Protein AF-K1UJ58-F1 (afdb_monomer)

Nearest PDB structures (foldseek):
  2o59-assembly2_B  TM=7.703E-01  e=2.128E-05  Escherichia coli
  2o19-assembly2_B  TM=7.680E-01  e=2.943E-05  Escherichia coli
  6cqi-assembly1_A  TM=6.340E-01  e=6.012E-03  Mycobacterium tuberculosis H37Rv
  1cyy-assembly1_A  TM=5.102E-01  e=1.227E-02  Escherichia coli K-12
  1cy9-assembly1_A  TM=5.592E-01  e=3.945E-02  Escherichia coli K-12

InterPro domains:
  IPR000380 DNA topoisomerase, type IA [PTHR11390] (34-148)
  IPR013497 DNA topoisomerase, type IA, central [PF01131] (29-147)
  IPR013497 DNA topoisomerase, type IA, central [PS52039] (1-170)
  IPR013825 DNA topoisomerase, type IA, central region, subdomain 2 [G3DSA:2.70.20.10] (3-74)
  IPR013826 DNA topoisomerase, type IA, central region, subdomain 3 [G3DSA:1.10.290.10] (75-170)
  IPR023405 DNA topoisomerase, type IA, core domain [SSF56712] (3-142)
  IPR023406 DNA topoisomerase, type IA, active site [PS00396] (102-116)

Sequence (170 aa):
METPFYRVVGSFTDANIEAEWKAVEGSKYFESPLLYKENGFKKQESAESLITELSGKTAVVSSIERGTSRKKAPLLFNLAELQAECSKRFKISPDETLQVAQDLYEKKLTTYPRTDARVLSTAVAKEIGKNISRLKGYEPVQGFVERIMKEGLHYNIAKTQYTDDSKITD

Secondary structure (DSSP, 8-state):
-PPP-B--EEEETTTTEEEE----TTSTTTT-TTEEETTEESSHHHHHHHHHHHTTPPP------------PPPPPP-HHHHHHHHHHHH---HHHHHHHHHHHHHTTSSS-TT----SB-HHHHHHHHHHHHGGGG-GGGHHHHHHHHHTTTTTTGGGSTTB-GGG---

pLDDT: mean 93.78, std 5.48, range [54.22, 98.44]

Radius of gyration: 26.45 Å; Cα contacts (8 Å, |Δi|>4): 177; chains: 1; bounding box: 58×35×60 Å

Foldseek 3Di:
DDQDWAWAWDQDVVVRDIDTDFADPPDPCVVNPQAPHRGTGSDPVVNVVVCVVCPPDDDDDPDDDDDDDDDDDDFADALVNQQVVCCVPVVDHSVVSQVVVVVCVVVVNDPDRNAPDRAAELVCLQCVLVVLCVCCPVVVCNVVSVCCNVVVVSHCRSVDPRYDNVRTDD

Mean predicted aligned error: 7.93 Å

Solvent-accessible surface area (backbone atoms only — not comparable to full-atom values): 10347 Å² total; per-residue (Å²): 131,86,81,75,67,32,65,47,74,49,76,42,76,97,75,74,43,77,46,74,50,60,46,44,91,92,42,96,55,41,93,35,89,60,42,69,48,60,51,25,16,56,42,62,69,62,36,52,52,50,48,64,74,49,62,93,60,87,85,76,89,88,78,84,89,86,80,90,83,83,85,73,81,78,68,54,68,21,38,68,58,44,25,53,50,39,34,70,74,70,69,44,52,56,68,56,45,50,51,55,40,47,57,37,28,77,70,68,76,48,66,80,54,88,37,83,35,39,50,33,40,54,71,56,29,72,47,41,51,64,61,47,59,70,41,54,82,41,73,97,46,20,72,58,36,53,49,38,62,73,72,49,67,47,76,57,40,50,80,36,93,51,27,45,59,90,58,59,79,132

Structure (mmCIF, N/CA/C/O backbone):
data_AF-K1UJ58-F1
#
_entry.id   AF-K1UJ58-F1
#
loop_
_atom_site.group_PDB
_atom_site.id
_atom_site.type_symbol
_atom_site.label_atom_id
_atom_site.label_alt_id
_atom_site.label_comp_id
_atom_site.label_asym_id
_atom_site.label_entity_id
_atom_site.label_seq_id
_atom_site.pdbx_PDB_ins_code
_atom_site.Cartn_x
_atom_site.Cartn_y
_atom_site.Cartn_z
_atom_site.occupancy
_atom_site.B_iso_or_equiv
_atom_site.auth_seq_id
_atom_site.auth_comp_id
_atom_site.auth_asym_id
_atom_site.auth_atom_id
_atom_site.pdbx_PDB_model_num
ATOM 1 N N . MET A 1 1 ? 2.798 6.196 28.840 1.00 64.44 1 MET A N 1
ATOM 2 C CA . MET A 1 1 ? 1.834 5.188 29.326 1.00 64.44 1 MET A CA 1
ATOM 3 C C . MET A 1 1 ? 0.595 5.310 28.470 1.00 64.44 1 MET A C 1
ATOM 5 O O . MET 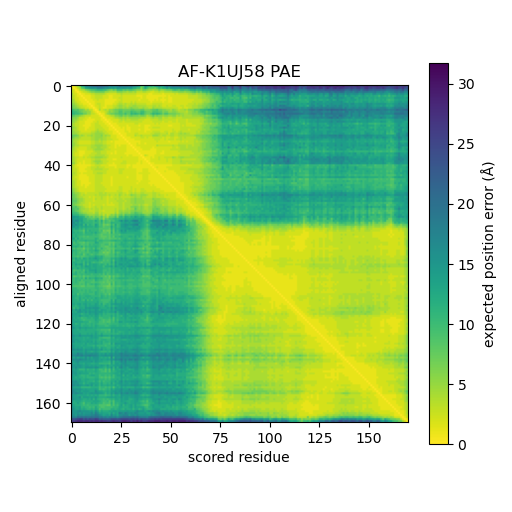A 1 1 ? 0.055 6.406 28.398 1.00 64.44 1 MET A O 1
ATOM 9 N N . GLU A 1 2 ? 0.187 4.245 27.790 1.00 79.31 2 GLU A N 1
ATOM 10 C CA . GLU A 1 2 ? -1.136 4.211 27.163 1.00 79.31 2 GLU A CA 1
ATOM 11 C C . GLU A 1 2 ? -2.190 4.130 28.271 1.00 79.31 2 GLU A C 1
ATOM 13 O O . GLU A 1 2 ? -2.056 3.331 29.198 1.00 79.31 2 GLU A O 1
ATOM 18 N N . THR A 1 3 ? -3.200 4.999 28.228 1.00 83.81 3 THR A N 1
ATOM 19 C CA . THR A 1 3 ? -4.309 4.948 29.185 1.00 83.81 3 THR A CA 1
ATOM 20 C C . THR A 1 3 ? -5.255 3.824 28.761 1.00 83.81 3 THR A C 1
ATOM 22 O O . THR A 1 3 ? -5.823 3.914 27.670 1.00 83.81 3 THR A O 1
ATOM 25 N N . PRO A 1 4 ? -5.441 2.770 29.575 1.00 91.31 4 PRO A N 1
ATOM 26 C CA . PRO A 1 4 ? -6.378 1.709 29.235 1.00 91.31 4 PRO A CA 1
ATOM 27 C C . PRO A 1 4 ? -7.816 2.244 29.227 1.00 91.31 4 PRO A C 1
ATOM 29 O O . PRO A 1 4 ? -8.166 3.145 29.991 1.00 91.31 4 PRO A O 1
ATOM 32 N N . PHE A 1 5 ? -8.655 1.665 28.372 1.00 95.31 5 PHE A N 1
ATOM 33 C CA . PHE A 1 5 ? -10.088 1.940 28.303 1.00 95.31 5 PHE A CA 1
ATOM 34 C C . PHE A 1 5 ? -10.856 0.650 27.996 1.00 95.31 5 PHE A C 1
ATOM 36 O O . PHE A 1 5 ? -10.294 -0.317 27.480 1.00 95.31 5 PHE A O 1
ATOM 43 N N . TYR A 1 6 ? -12.148 0.642 28.311 1.00 97.19 6 TYR A N 1
ATOM 44 C CA . TYR A 1 6 ? -12.987 -0.553 28.304 1.00 97.19 6 TYR A CA 1
ATOM 45 C C . TYR A 1 6 ? -14.033 -0.464 27.198 1.00 97.19 6 TYR A C 1
ATOM 47 O O . TYR A 1 6 ? -14.835 0.470 27.160 1.00 97.19 6 TYR A O 1
ATOM 55 N N . ARG A 1 7 ? -14.021 -1.441 26.292 1.00 96.94 7 ARG A N 1
ATOM 56 C CA . ARG A 1 7 ? -14.993 -1.567 25.199 1.00 96.94 7 ARG A CA 1
ATOM 57 C C . ARG A 1 7 ? -16.072 -2.570 25.576 1.00 96.94 7 ARG A C 1
ATOM 59 O O . ARG A 1 7 ? -15.786 -3.550 26.257 1.00 96.94 7 ARG A O 1
ATOM 66 N N . VAL A 1 8 ? -17.289 -2.339 25.095 1.00 96.44 8 VAL A N 1
ATOM 67 C CA . VAL A 1 8 ? -18.399 -3.288 25.227 1.00 96.44 8 VAL A CA 1
ATOM 68 C C . VAL A 1 8 ? -18.606 -3.967 23.880 1.00 96.44 8 VAL A C 1
ATOM 70 O O . VAL A 1 8 ? -18.848 -3.294 22.879 1.00 96.44 8 VAL A O 1
ATOM 73 N N . VAL A 1 9 ? -18.489 -5.293 23.863 1.00 95.50 9 VAL A N 1
ATOM 74 C CA . VAL A 1 9 ? -18.692 -6.130 22.675 1.00 95.50 9 VAL A CA 1
ATOM 75 C C . VAL A 1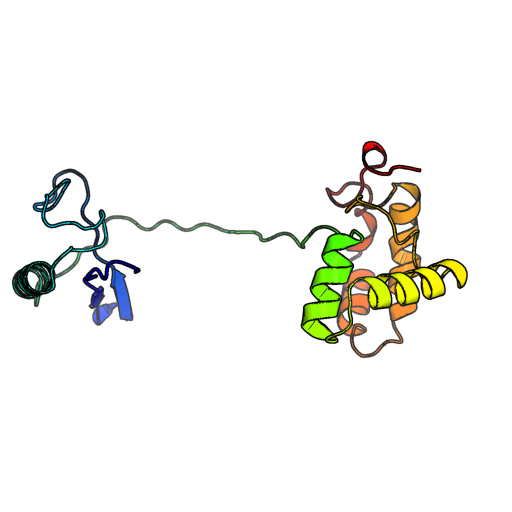 9 ? -19.898 -7.025 22.927 1.00 95.50 9 VAL A C 1
ATOM 77 O O . VAL A 1 9 ? -19.949 -7.730 23.933 1.00 95.50 9 VAL A O 1
ATOM 80 N N . GLY A 1 10 ? -20.884 -6.958 22.038 1.00 93.25 10 GLY A N 1
ATOM 81 C CA . GLY A 1 10 ? -22.060 -7.822 22.050 1.00 93.25 10 GLY A CA 1
ATOM 82 C C . GLY A 1 10 ? -21.905 -8.965 21.054 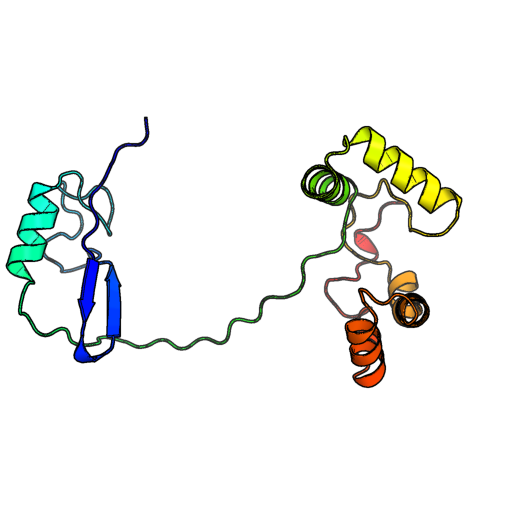1.00 93.25 10 GLY A C 1
ATOM 83 O O . GLY A 1 10 ? -21.426 -8.749 19.941 1.00 93.25 10 GLY A O 1
ATOM 84 N N . SER A 1 11 ? -22.340 -10.163 21.445 1.00 92.75 11 SER A N 1
ATOM 85 C CA . SER A 1 11 ? -22.446 -11.327 20.564 1.00 92.75 11 SER A CA 1
ATOM 86 C C . SER A 1 11 ? -23.919 -11.593 20.250 1.00 92.75 11 SER A C 1
ATOM 88 O O . SER A 1 11 ? -24.738 -11.720 21.160 1.00 92.75 11 SER A O 1
ATOM 90 N N . PHE A 1 12 ? -24.260 -11.644 18.964 1.00 90.50 12 PHE A N 1
ATOM 91 C CA . PHE A 1 12 ? -25.623 -11.800 18.461 1.00 90.50 12 PHE A CA 1
ATOM 92 C C . PHE A 1 12 ? -25.746 -13.157 17.767 1.00 90.50 12 PHE A C 1
ATOM 94 O O . PHE A 1 12 ? -25.424 -13.302 16.585 1.00 90.50 12 PHE A O 1
ATOM 101 N N . THR A 1 13 ? -26.187 -14.161 18.526 1.00 83.06 13 THR A N 1
ATOM 102 C CA . THR A 1 13 ? -26.159 -15.583 18.141 1.00 83.06 13 THR A CA 1
ATOM 103 C C . THR A 1 13 ? -26.997 -15.899 16.910 1.00 83.06 13 THR A C 1
ATOM 105 O O . THR A 1 13 ? -26.551 -16.671 16.067 1.00 83.06 13 THR A O 1
ATOM 108 N N . ASP A 1 14 ? -28.159 -15.261 16.757 1.00 84.75 14 ASP A N 1
ATOM 109 C CA . ASP A 1 14 ? -29.078 -15.522 15.638 1.00 84.75 14 ASP A CA 1
ATOM 110 C C . ASP A 1 14 ? -28.463 -15.168 14.275 1.00 84.75 14 ASP A C 1
ATOM 112 O O . ASP A 1 14 ? -28.815 -15.754 13.254 1.00 84.75 14 ASP A O 1
ATOM 116 N N . ALA A 1 15 ? -27.524 -14.217 14.261 1.00 83.19 15 ALA A N 1
ATOM 117 C CA . ALA A 1 15 ? -26.829 -13.767 13.060 1.00 83.19 15 ALA A CA 1
ATOM 118 C C . ALA A 1 15 ? -25.347 -14.179 13.020 1.00 83.19 15 ALA A C 1
ATOM 120 O O . ALA A 1 15 ? -24.685 -13.939 12.012 1.00 83.19 15 ALA A O 1
ATOM 121 N N . ASN A 1 16 ? -24.824 -14.785 14.094 1.00 90.00 16 ASN A N 1
ATOM 122 C CA . ASN A 1 16 ? -23.398 -15.058 14.300 1.00 90.00 16 ASN A CA 1
ATOM 123 C C . ASN A 1 16 ? -22.514 -13.812 14.068 1.00 90.00 16 ASN A C 1
ATOM 125 O O . ASN A 1 16 ? -21.525 -13.853 13.334 1.00 90.00 16 ASN A O 1
ATOM 129 N N . ILE A 1 17 ? -22.917 -12.682 14.660 1.00 91.06 17 ILE A N 1
ATOM 130 C CA . ILE A 1 17 ? -22.233 -11.386 14.540 1.00 91.06 17 ILE A CA 1
ATOM 131 C C . ILE A 1 17 ? -21.693 -10.964 15.905 1.00 91.06 17 ILE A C 1
ATOM 133 O O . ILE A 1 17 ? -22.403 -11.031 16.907 1.00 91.06 17 ILE A O 1
ATOM 137 N N . GLU A 1 18 ? -20.468 -10.447 15.927 1.00 93.31 18 GLU A N 1
ATOM 138 C CA . GLU A 1 18 ? -19.960 -9.633 17.031 1.00 93.31 18 GLU A CA 1
ATOM 139 C C . GLU A 1 18 ? -20.040 -8.154 16.650 1.00 93.31 18 GLU A C 1
ATOM 141 O O . GLU A 1 18 ? -19.697 -7.777 15.526 1.00 93.31 18 GLU A O 1
ATOM 146 N N . ALA A 1 19 ? -20.485 -7.305 17.576 1.00 92.62 19 ALA A N 1
ATOM 147 C CA . ALA A 1 19 ? -20.494 -5.861 17.366 1.00 92.62 19 ALA A CA 1
ATOM 148 C C . ALA A 1 19 ? -19.923 -5.111 18.570 1.00 92.62 19 ALA A C 1
ATOM 150 O O . ALA A 1 19 ? -20.194 -5.445 19.723 1.00 92.62 19 ALA A O 1
ATOM 151 N N . GLU A 1 20 ? -19.159 -4.059 18.288 1.00 95.19 20 GLU A N 1
ATOM 152 C CA . GLU A 1 20 ? -18.667 -3.119 19.292 1.00 95.19 20 GLU A CA 1
ATOM 153 C C . GLU A 1 20 ? -19.704 -2.010 19.509 1.00 95.19 20 GLU A C 1
ATOM 155 O O . GLU A 1 20 ? -20.199 -1.404 18.554 1.00 95.19 20 GLU A O 1
ATOM 160 N N . TRP A 1 21 ? -20.041 -1.739 20.768 1.00 95.81 21 TRP A N 1
ATOM 161 C CA . TRP A 1 21 ? -20.919 -0.631 21.122 1.00 95.81 21 TRP A CA 1
ATOM 162 C C . TRP A 1 21 ? -20.196 0.711 20.970 1.00 95.81 21 TRP A C 1
ATOM 164 O O . TRP A 1 21 ? -19.026 0.856 21.331 1.00 95.81 21 TRP A O 1
ATOM 174 N N . LYS A 1 22 ? -20.935 1.724 20.514 1.00 96.12 22 LYS A N 1
ATOM 175 C CA . LYS A 1 22 ? -20.525 3.125 20.596 1.00 96.12 22 LYS A CA 1
ATOM 176 C C . LYS A 1 22 ? -21.681 4.013 21.038 1.00 96.12 22 LYS A C 1
ATOM 178 O O . LYS A 1 22 ? -22.838 3.764 20.696 1.00 96.12 22 LYS A O 1
ATOM 183 N N . ALA A 1 23 ? -21.359 5.072 21.764 1.00 96.25 23 ALA A N 1
ATOM 184 C CA . ALA A 1 23 ? -22.255 6.184 21.991 1.00 96.25 23 ALA A CA 1
ATOM 185 C C . ALA A 1 23 ? -22.508 6.919 20.669 1.00 96.25 23 ALA A C 1
ATOM 187 O O . ALA A 1 23 ? -21.604 7.121 19.863 1.00 96.25 23 ALA A O 1
ATOM 188 N N . VAL A 1 24 ? -23.758 7.306 20.457 1.00 94.88 24 VAL A N 1
ATOM 189 C CA . VAL A 1 24 ? -24.225 8.076 19.304 1.00 94.88 24 VAL A CA 1
ATOM 190 C C . VAL A 1 24 ? -25.153 9.157 19.829 1.00 94.88 24 VAL A C 1
ATOM 192 O O . VAL A 1 24 ? -25.665 9.027 20.943 1.00 94.88 24 VAL A O 1
ATOM 195 N N . GLU A 1 25 ? -25.364 10.207 19.045 1.00 95.81 25 GLU A N 1
ATOM 196 C CA . GLU A 1 25 ? -26.259 11.302 19.414 1.00 95.81 25 GLU A CA 1
ATOM 197 C C . GLU A 1 25 ? -27.631 10.772 19.866 1.00 95.81 25 GLU A C 1
ATOM 199 O O . GLU A 1 25 ? -28.203 9.866 19.256 1.00 95.81 25 GLU A O 1
ATOM 204 N N . GLY A 1 26 ? -28.123 11.286 20.996 1.00 92.81 26 GLY A N 1
ATOM 205 C CA . GLY A 1 26 ? -29.379 10.849 21.615 1.00 92.81 26 GLY A CA 1
ATOM 206 C C . GLY A 1 26 ? -29.292 9.590 22.491 1.00 92.81 26 GLY A C 1
ATOM 207 O O . GLY A 1 26 ? -30.283 9.235 23.129 1.00 92.81 26 GLY A O 1
ATOM 208 N N . SER A 1 27 ? -28.140 8.915 22.581 1.00 92.94 27 SER A N 1
ATOM 209 C CA . SER A 1 27 ? -27.959 7.789 23.508 1.00 92.94 27 SER A CA 1
ATOM 210 C C . SER A 1 27 ? -27.593 8.253 24.926 1.00 92.94 27 SER A C 1
ATOM 212 O O . SER A 1 27 ? -27.019 9.321 25.124 1.00 92.94 27 SER A O 1
ATOM 214 N N . LYS A 1 28 ? -27.869 7.411 25.935 1.00 93.25 28 LYS A N 1
ATOM 215 C CA . LYS A 1 28 ? -27.608 7.677 27.368 1.00 93.25 28 LYS A CA 1
ATOM 216 C C . LYS A 1 28 ? -26.186 8.163 27.673 1.00 93.25 28 LYS A C 1
ATOM 218 O O . LYS A 1 28 ? -25.988 8.930 28.610 1.00 93.25 28 LYS A O 1
ATOM 223 N N . TYR A 1 29 ? -25.199 7.666 26.929 1.00 95.88 29 TYR A N 1
ATOM 224 C CA . TYR A 1 29 ? -23.785 7.942 27.177 1.00 95.88 29 TYR A CA 1
ATOM 225 C C . TYR A 1 29 ? -23.175 8.927 26.173 1.00 95.88 29 TYR A C 1
ATOM 227 O O . TYR A 1 29 ? -21.967 9.141 26.221 1.00 95.88 29 TYR A O 1
ATOM 235 N N . PHE A 1 30 ? -23.968 9.532 25.284 1.00 96.44 30 PHE A N 1
ATOM 236 C CA . PHE A 1 30 ? -23.473 10.546 24.354 1.00 96.44 30 PHE A CA 1
ATOM 237 C C . PHE A 1 30 ? -22.797 11.700 25.110 1.00 96.44 30 PHE A C 1
ATOM 239 O O . PHE A 1 30 ? -23.356 12.214 26.075 1.00 96.44 30 PHE A O 1
ATOM 246 N N . GLU A 1 31 ? -21.556 12.026 24.726 1.00 93.94 31 GLU A N 1
ATOM 247 C CA . GLU A 1 31 ? -20.699 13.038 25.378 1.00 93.94 31 GLU A CA 1
ATOM 248 C C . GLU A 1 31 ? -20.501 12.857 26.899 1.00 93.94 31 GLU A C 1
ATOM 250 O O . GLU A 1 31 ? -20.082 13.769 27.613 1.00 93.94 31 GLU A O 1
ATOM 255 N N . SER A 1 32 ? -20.760 11.656 27.423 1.00 96.44 32 SER A N 1
ATOM 256 C CA . SER A 1 32 ? -20.653 11.395 28.855 1.00 96.44 32 SER A CA 1
ATOM 257 C C . SER A 1 32 ? -19.202 11.513 29.343 1.00 96.44 32 SER A C 1
ATOM 259 O O . SER A 1 32 ? -18.296 10.939 28.728 1.00 96.44 32 SER A O 1
ATOM 261 N N . PRO A 1 33 ? -18.947 12.128 30.517 1.00 96.31 33 PRO A N 1
ATOM 262 C CA . PRO A 1 33 ? -17.605 12.198 31.098 1.00 96.31 33 PRO A CA 1
ATOM 263 C C . PRO A 1 33 ? -17.033 10.820 31.471 1.00 96.31 33 PRO A C 1
ATOM 265 O O . PRO A 1 33 ? -15.829 10.706 31.715 1.00 96.31 33 PRO A O 1
ATOM 268 N N . LEU A 1 34 ? -17.868 9.775 31.505 1.00 96.38 34 LEU A N 1
ATOM 269 C CA . LEU A 1 34 ? -17.465 8.387 31.744 1.00 96.38 34 LEU A CA 1
ATOM 270 C C . LEU A 1 34 ? -16.751 7.759 30.538 1.00 96.38 34 LEU A C 1
ATOM 272 O O . LEU A 1 34 ? -16.024 6.774 30.699 1.00 96.38 34 LEU A O 1
ATOM 276 N N . LEU A 1 35 ? -16.938 8.320 29.342 1.00 96.38 35 LEU A N 1
ATOM 277 C CA . LEU A 1 35 ? -16.309 7.837 28.123 1.00 96.38 35 LEU A CA 1
ATOM 278 C C . LEU A 1 35 ? -14.849 8.272 28.039 1.00 96.38 35 LEU A C 1
ATOM 280 O O . LEU A 1 35 ? -14.492 9.404 28.366 1.00 96.38 35 LEU A O 1
ATOM 284 N N . TYR A 1 36 ? -14.005 7.352 27.581 1.00 95.25 36 TYR A N 1
ATOM 285 C CA . TYR A 1 36 ? -12.664 7.661 27.091 1.00 95.25 36 TYR A CA 1
ATOM 286 C C . TYR A 1 36 ? -12.757 8.219 25.665 1.00 95.25 36 TYR A C 1
ATOM 288 O O . TYR A 1 36 ? -12.098 9.199 25.334 1.00 95.25 36 TYR A O 1
ATOM 296 N N . LYS A 1 37 ? -13.639 7.618 24.859 1.00 93.56 37 LYS A N 1
ATOM 297 C CA . LYS A 1 37 ? -14.082 8.053 23.528 1.00 93.56 37 LYS A CA 1
ATOM 298 C C . LYS A 1 37 ? -15.445 7.423 23.229 1.00 93.56 37 LYS A C 1
ATOM 300 O O . LYS A 1 37 ? -15.919 6.596 24.004 1.00 93.56 37 LYS A O 1
ATOM 305 N N . GLU A 1 38 ? -16.058 7.765 22.101 1.00 95.00 38 GLU A N 1
ATOM 306 C CA . GLU A 1 38 ? -17.398 7.282 21.729 1.00 95.00 38 GLU A CA 1
ATOM 307 C C . GLU A 1 38 ? -17.582 5.757 21.834 1.00 95.00 38 GLU A C 1
ATOM 309 O O . GLU A 1 38 ? -18.657 5.305 22.199 1.00 95.00 38 GLU A O 1
ATOM 314 N N . ASN A 1 39 ? -16.547 4.951 21.591 1.00 94.44 39 ASN A N 1
ATOM 315 C CA . ASN A 1 39 ? -16.620 3.487 21.620 1.00 94.44 39 ASN A CA 1
ATOM 316 C C . ASN A 1 39 ? -16.006 2.845 22.880 1.00 94.44 39 ASN A C 1
ATOM 318 O O . ASN A 1 39 ? -15.670 1.661 22.866 1.00 94.44 39 ASN A O 1
ATOM 322 N N . GLY A 1 40 ? -15.813 3.591 23.974 1.00 96.00 40 GLY A N 1
ATOM 323 C CA . GLY A 1 40 ? -15.282 2.979 25.190 1.00 96.00 40 GLY A CA 1
ATOM 324 C C . GLY A 1 40 ? -15.244 3.852 26.439 1.00 96.00 40 GLY A C 1
ATOM 325 O O . GLY A 1 40 ? -15.126 5.075 26.387 1.00 96.00 40 GLY A O 1
ATOM 326 N N . PHE A 1 41 ? -15.301 3.190 27.590 1.00 97.81 41 PHE A N 1
ATOM 327 C CA . PHE A 1 41 ? -15.349 3.785 28.920 1.00 97.81 41 PHE A CA 1
ATOM 328 C C . PHE A 1 41 ? -13.961 3.946 29.537 1.00 97.81 41 PHE A C 1
ATOM 330 O O . PHE A 1 41 ? -13.072 3.123 29.333 1.00 97.81 41 PHE A O 1
ATOM 337 N N . LYS A 1 42 ? -13.792 4.974 30.372 1.00 97.00 42 LYS A N 1
ATOM 338 C CA . LYS A 1 42 ? -12.579 5.167 31.188 1.00 97.00 42 LYS A CA 1
ATOM 339 C C . LYS A 1 42 ? -12.420 4.099 32.272 1.00 97.00 42 LYS A C 1
ATOM 341 O O . LYS A 1 42 ? -11.311 3.849 32.729 1.00 97.00 42 LYS A O 1
ATOM 346 N N . LYS A 1 43 ? -13.535 3.520 32.719 1.00 96.88 43 LYS A N 1
ATOM 347 C CA . LYS A 1 43 ? -13.626 2.631 33.879 1.00 96.88 43 LYS A CA 1
ATOM 348 C C . LYS A 1 43 ? -14.398 1.359 33.543 1.00 96.88 43 LYS A C 1
ATOM 350 O O . LYS A 1 43 ? -15.394 1.428 32.818 1.00 96.88 43 LYS A O 1
ATOM 355 N N . GLN A 1 44 ? -13.956 0.232 34.093 1.00 96.94 44 GLN A N 1
ATOM 356 C CA . GLN A 1 44 ? -14.548 -1.084 33.850 1.00 96.94 44 GLN A CA 1
ATOM 357 C C . GLN A 1 44 ? -15.998 -1.141 34.331 1.00 96.94 44 GLN A C 1
ATOM 359 O O . GLN A 1 44 ? -16.873 -1.618 33.616 1.00 96.94 44 GLN A O 1
ATOM 364 N N . GLU A 1 45 ? -16.275 -0.546 35.487 1.00 97.38 45 GLU A N 1
ATOM 365 C CA . GLU A 1 45 ? -17.579 -0.581 36.147 1.00 97.38 45 GLU A CA 1
ATOM 366 C C . GLU A 1 45 ? -18.670 0.080 35.288 1.00 97.38 45 GLU A C 1
ATOM 368 O O . GLU A 1 45 ? -19.827 -0.340 35.281 1.00 97.38 45 GLU A O 1
ATOM 373 N N . SER A 1 46 ? -18.305 1.112 34.516 1.00 97.06 46 SER A N 1
ATOM 374 C CA . SER A 1 46 ? -19.231 1.762 33.579 1.00 97.06 46 SER A CA 1
ATOM 375 C C . SER A 1 46 ? -19.566 0.861 32.387 1.00 97.06 46 SER A C 1
ATOM 377 O O . SER A 1 46 ? -20.718 0.831 31.954 1.00 97.06 46 SER A O 1
ATOM 379 N N . ALA A 1 47 ? -18.588 0.096 31.893 1.00 96.94 47 ALA A N 1
ATOM 380 C CA . ALA A 1 47 ? -18.798 -0.881 30.829 1.00 96.94 47 ALA A CA 1
ATOM 381 C C . ALA A 1 47 ? -19.656 -2.064 31.315 1.00 96.94 47 ALA A C 1
ATOM 383 O O . ALA A 1 47 ? -20.613 -2.442 30.643 1.00 96.94 47 ALA A O 1
ATOM 384 N N . GLU A 1 48 ? -19.381 -2.594 32.508 1.00 97.69 48 GLU A N 1
ATOM 385 C CA . GLU A 1 48 ? -20.155 -3.681 33.132 1.00 97.69 48 GLU A CA 1
ATOM 386 C C . GLU A 1 48 ? -21.603 -3.277 33.429 1.00 97.69 48 GLU A C 1
ATOM 388 O O . GLU A 1 48 ? -22.531 -4.062 33.211 1.00 97.69 48 GLU A O 1
ATOM 393 N N . SER A 1 49 ? -21.815 -2.029 33.858 1.00 96.94 49 SER A N 1
ATOM 394 C CA . SER A 1 49 ? -23.159 -1.472 34.046 1.00 96.94 49 SER A CA 1
ATOM 395 C C . SER A 1 49 ? -23.950 -1.477 32.737 1.00 96.94 49 SER A C 1
ATOM 397 O O . SER A 1 49 ? -25.114 -1.879 32.719 1.00 96.94 49 SER A O 1
ATOM 399 N N . LEU A 1 50 ? -23.317 -1.080 31.626 1.00 96.38 50 LEU A N 1
ATOM 400 C CA . LEU A 1 50 ? -23.958 -1.116 30.313 1.00 96.38 50 LEU A CA 1
ATOM 401 C C . LEU A 1 50 ? -24.220 -2.558 29.847 1.00 96.38 50 LEU A C 1
ATOM 403 O O . LEU A 1 50 ? -25.302 -2.836 29.337 1.00 96.38 50 LEU A O 1
ATOM 407 N N . ILE A 1 51 ? -23.274 -3.482 30.048 1.00 96.44 51 ILE A N 1
ATOM 408 C CA . ILE A 1 51 ? -23.458 -4.907 29.720 1.00 96.44 51 ILE A CA 1
ATOM 409 C C . ILE A 1 51 ? -24.673 -5.467 30.457 1.00 96.44 51 ILE A C 1
ATOM 411 O O . ILE A 1 51 ? -25.522 -6.111 29.844 1.00 96.44 51 ILE A O 1
ATOM 415 N N . THR A 1 52 ? -24.789 -5.185 31.753 1.00 96.50 52 THR A N 1
ATOM 416 C CA . THR A 1 52 ? -25.918 -5.640 32.574 1.00 96.50 52 THR A CA 1
ATOM 417 C C . THR A 1 52 ? -27.244 -5.076 32.061 1.00 96.50 52 THR A C 1
ATOM 419 O O . THR A 1 52 ? -28.230 -5.800 31.977 1.00 96.50 52 THR A O 1
ATOM 422 N N . GLU A 1 53 ? -27.271 -3.802 31.654 1.00 94.69 53 GLU A N 1
ATOM 423 C CA . GLU A 1 53 ? -28.467 -3.156 31.102 1.00 94.69 53 GLU A CA 1
ATOM 424 C C . GLU A 1 53 ? -28.894 -3.730 29.738 1.00 94.69 53 GLU A C 1
ATOM 426 O O . GLU A 1 53 ? -30.084 -3.721 29.413 1.00 94.69 53 GLU A O 1
ATOM 431 N N . LEU A 1 54 ? -27.943 -4.187 28.920 1.00 93.19 54 LEU A N 1
ATOM 432 C CA . LEU A 1 54 ? -28.194 -4.674 27.560 1.00 93.19 54 LEU A CA 1
ATOM 433 C C . LEU A 1 54 ? -28.367 -6.196 27.467 1.00 93.19 54 LEU A C 1
ATOM 435 O O . LEU A 1 54 ? -28.960 -6.680 26.503 1.00 93.19 54 LEU A O 1
ATOM 439 N N . SER A 1 55 ? -27.871 -6.949 28.449 1.00 92.44 55 SER A N 1
ATOM 440 C CA . SER A 1 55 ? -27.911 -8.414 28.446 1.00 92.44 55 SER A CA 1
ATOM 441 C C . SER A 1 55 ? -29.344 -8.938 28.344 1.00 92.44 55 SER A C 1
ATOM 443 O O . SER A 1 55 ? -30.228 -8.533 29.096 1.00 92.44 55 SER A O 1
ATOM 445 N N . GLY A 1 56 ? -29.576 -9.846 27.394 1.00 89.75 56 GLY A N 1
ATOM 446 C CA . GLY A 1 56 ? -30.891 -10.445 27.142 1.00 89.75 56 GLY A CA 1
ATOM 447 C C . GLY A 1 56 ? -31.863 -9.578 26.334 1.00 89.75 56 GLY A C 1
ATOM 448 O O . GLY A 1 56 ? -32.973 -10.027 26.057 1.00 89.75 56 GLY A O 1
ATOM 449 N N . LYS A 1 57 ? -31.478 -8.363 25.920 1.00 91.19 57 LYS A N 1
ATOM 450 C CA . LYS A 1 57 ? -32.302 -7.537 25.026 1.00 91.19 57 LYS A CA 1
ATOM 451 C C . LYS A 1 57 ? -32.109 -7.939 23.565 1.00 91.19 57 LYS A C 1
ATOM 453 O O . LYS A 1 57 ? -31.000 -8.222 23.121 1.00 91.19 57 LYS A O 1
ATOM 458 N N . THR A 1 58 ? -33.193 -7.891 22.795 1.00 89.25 58 THR A N 1
ATOM 459 C CA . THR A 1 58 ? -33.154 -8.070 21.340 1.00 89.25 58 THR A CA 1
ATOM 460 C C . THR A 1 58 ? -32.526 -6.849 20.672 1.00 89.25 58 THR A C 1
ATOM 462 O O . THR A 1 58 ? -32.949 -5.718 20.914 1.00 89.25 58 THR A O 1
ATOM 465 N N . ALA A 1 59 ? -31.543 -7.070 19.800 1.00 89.56 59 ALA A N 1
ATOM 466 C CA . ALA A 1 59 ? -31.009 -6.028 18.931 1.00 89.56 59 ALA A CA 1
ATOM 467 C C . ALA A 1 59 ? -31.746 -5.999 17.589 1.00 89.56 59 ALA A C 1
ATOM 469 O O . ALA A 1 59 ? -32.124 -7.036 17.047 1.00 89.56 59 ALA A O 1
ATOM 470 N N . VAL A 1 60 ? -31.918 -4.797 17.039 1.00 90.00 60 VAL A N 1
ATOM 471 C CA . VAL A 1 60 ? -32.538 -4.568 15.731 1.00 90.00 60 VAL A CA 1
ATOM 472 C C . VAL A 1 60 ? -31.515 -3.892 14.831 1.00 90.00 60 VAL A C 1
ATOM 474 O O . VAL A 1 60 ? -30.901 -2.896 15.214 1.00 90.00 60 VAL A O 1
ATOM 477 N N . VAL A 1 61 ? -31.325 -4.432 13.628 1.00 90.81 61 VAL A N 1
ATOM 478 C CA . VAL A 1 61 ? -30.447 -3.827 12.623 1.00 90.81 61 VAL A CA 1
ATOM 479 C C . VAL A 1 61 ? -31.077 -2.523 12.139 1.00 90.81 61 VAL A C 1
ATOM 481 O O . VAL A 1 61 ? -32.153 -2.535 11.547 1.00 90.81 61 VAL A O 1
ATOM 484 N N . SER A 1 62 ? -30.405 -1.398 12.383 1.00 91.31 62 SER A N 1
ATOM 485 C CA . SER A 1 62 ? -30.892 -0.071 11.986 1.00 91.31 62 SER A CA 1
ATOM 486 C C . SER A 1 62 ? -30.576 0.275 10.530 1.00 91.31 62 SER A C 1
ATOM 488 O O . SER A 1 62 ? -31.346 0.971 9.877 1.00 91.31 62 SER A O 1
ATOM 490 N N . SER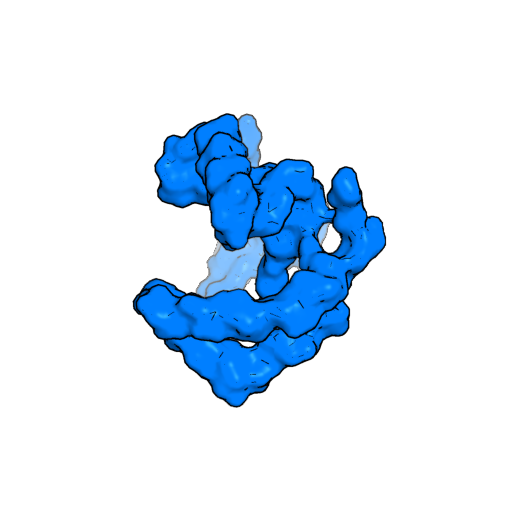 A 1 63 ? -29.442 -0.197 10.012 1.00 92.19 63 SER A N 1
ATOM 491 C CA . SER A 1 63 ? -29.004 0.038 8.635 1.00 92.19 63 SER A CA 1
ATOM 492 C C . SER A 1 63 ? -28.016 -1.039 8.185 1.00 92.19 63 SER A C 1
ATOM 494 O O . SER A 1 63 ? -27.318 -1.642 9.001 1.00 92.19 63 SER A O 1
ATOM 496 N N . ILE A 1 64 ? -27.967 -1.290 6.875 1.00 91.44 64 ILE A N 1
ATOM 497 C CA . ILE A 1 64 ? -26.973 -2.160 6.241 1.00 91.44 64 ILE A CA 1
ATOM 498 C C . ILE A 1 64 ? -26.412 -1.414 5.038 1.00 91.44 64 ILE A C 1
ATOM 500 O O . ILE A 1 64 ? -27.122 -1.183 4.061 1.00 91.44 64 ILE A O 1
ATOM 504 N N . GLU A 1 65 ? -25.125 -1.095 5.085 1.00 91.31 65 GLU A N 1
ATOM 505 C CA . GLU A 1 65 ? -24.400 -0.538 3.948 1.00 91.31 65 GLU A CA 1
ATOM 506 C C . GLU A 1 65 ? -23.567 -1.626 3.272 1.00 91.31 65 GLU A C 1
ATOM 508 O O . GLU A 1 65 ? -22.854 -2.396 3.917 1.00 91.31 65 GLU A O 1
ATOM 513 N N . ARG A 1 66 ? -23.656 -1.700 1.941 1.00 91.81 66 ARG A N 1
ATOM 514 C CA . ARG A 1 66 ? -22.855 -2.615 1.123 1.00 91.81 66 ARG A CA 1
ATOM 515 C C . ARG A 1 66 ? -22.053 -1.800 0.125 1.00 91.81 66 ARG A C 1
ATOM 517 O O . ARG A 1 66 ? -22.620 -1.129 -0.730 1.00 91.81 66 ARG A O 1
ATOM 524 N N . GLY A 1 67 ? -20.733 -1.887 0.222 1.00 88.75 67 GLY A N 1
ATOM 525 C CA . GLY A 1 67 ? -19.807 -1.220 -0.685 1.00 88.75 67 GLY A CA 1
ATOM 526 C C . GLY A 1 67 ? -18.924 -2.222 -1.418 1.00 88.75 67 GLY A C 1
ATOM 527 O O . GLY A 1 67 ? -18.497 -3.224 -0.848 1.00 88.75 67 GLY A O 1
ATOM 528 N N . THR A 1 68 ? -18.607 -1.936 -2.681 1.00 89.19 68 THR A N 1
ATOM 529 C CA . THR A 1 68 ? -17.507 -2.614 -3.378 1.00 89.19 68 THR A CA 1
ATOM 530 C C . THR A 1 68 ? -16.256 -1.757 -3.237 1.00 89.19 68 THR A C 1
ATOM 532 O O . THR A 1 68 ? -16.162 -0.699 -3.855 1.00 89.19 68 THR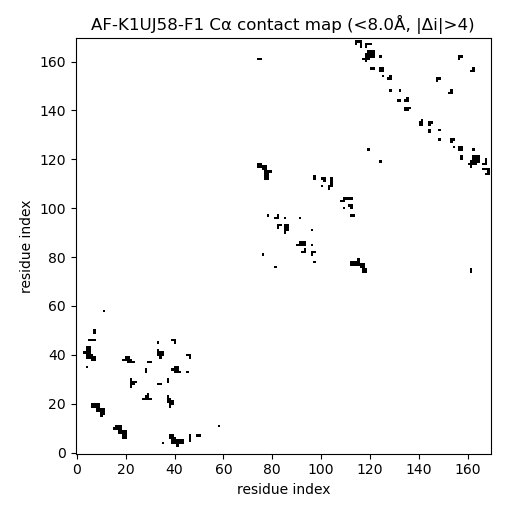 A O 1
ATOM 535 N N . SER A 1 69 ? -15.280 -2.208 -2.450 1.00 86.12 69 SER A N 1
ATOM 536 C CA . SER A 1 69 ? -13.965 -1.565 -2.392 1.00 86.12 69 SER A CA 1
ATOM 537 C C . SER A 1 69 ? -13.012 -2.235 -3.379 1.00 86.12 69 SER A C 1
ATOM 539 O O . SER A 1 69 ? -12.823 -3.450 -3.350 1.00 86.12 69 SER A O 1
ATOM 541 N N . ARG A 1 70 ? -12.402 -1.446 -4.271 1.00 84.62 70 ARG A N 1
ATOM 542 C CA . ARG A 1 70 ? -11.332 -1.908 -5.166 1.00 84.62 70 ARG A CA 1
ATOM 543 C C . ARG A 1 70 ? -10.004 -1.349 -4.677 1.00 84.62 70 ARG A C 1
ATOM 545 O O . ARG A 1 70 ? -9.717 -0.168 -4.861 1.00 84.62 70 ARG A O 1
ATOM 552 N N . LYS A 1 71 ? -9.169 -2.206 -4.092 1.00 87.56 71 LYS A N 1
ATOM 553 C CA . LYS A 1 71 ? -7.797 -1.843 -3.728 1.00 87.56 71 LYS A CA 1
ATOM 554 C C . LYS A 1 71 ? -6.904 -1.946 -4.964 1.00 87.56 71 LYS A C 1
ATOM 556 O O . LYS A 1 71 ? -6.705 -3.034 -5.498 1.00 87.56 71 LYS A O 1
ATOM 561 N N . LYS A 1 72 ? -6.388 -0.809 -5.434 1.00 88.25 72 LYS A N 1
ATOM 562 C CA . LYS A 1 72 ? -5.406 -0.781 -6.528 1.00 88.25 72 LYS A CA 1
ATOM 563 C C . LYS A 1 72 ? -4.050 -1.297 -6.033 1.00 88.25 72 LYS A C 1
ATOM 565 O O . LYS A 1 72 ? -3.757 -1.224 -4.839 1.00 88.25 72 LYS A O 1
ATOM 570 N N . ALA A 1 73 ? -3.223 -1.792 -6.953 1.00 91.12 73 ALA A N 1
ATOM 571 C CA . ALA A 1 73 ? -1.848 -2.151 -6.627 1.00 91.12 73 ALA A CA 1
ATOM 572 C C . ALA A 1 73 ? -1.061 -0.903 -6.167 1.00 91.12 73 ALA A C 1
ATOM 574 O O . ALA A 1 73 ? -1.350 0.197 -6.662 1.00 91.12 73 ALA A O 1
ATOM 575 N N . PRO A 1 74 ? -0.086 -1.051 -5.251 1.00 93.88 74 PRO A N 1
ATOM 576 C CA . PRO A 1 74 ? 0.819 0.034 -4.882 1.00 93.88 74 PRO A CA 1
ATOM 577 C C . PRO A 1 74 ? 1.534 0.617 -6.104 1.00 93.88 74 PRO A C 1
ATOM 579 O O . PRO A 1 74 ? 1.669 -0.049 -7.132 1.00 93.88 74 PRO A O 1
ATOM 582 N N . LEU A 1 75 ? 2.001 1.859 -5.983 1.00 95.69 75 LEU A N 1
ATOM 583 C CA . LEU A 1 75 ? 2.915 2.435 -6.967 1.00 95.69 75 LEU A CA 1
ATOM 584 C C . LEU A 1 75 ? 4.262 1.694 -6.957 1.00 95.69 75 LEU A C 1
ATOM 586 O O . LEU A 1 75 ? 4.558 0.930 -6.035 1.00 95.69 75 LEU A O 1
ATOM 590 N N . LEU A 1 76 ? 5.078 1.942 -7.982 1.00 95.56 76 LEU A N 1
ATOM 591 C CA . LEU A 1 76 ? 6.379 1.297 -8.149 1.00 95.56 76 LEU A CA 1
ATOM 592 C C . LEU A 1 76 ? 7.353 1.705 -7.035 1.00 95.56 76 LEU A C 1
ATOM 594 O O . LEU A 1 76 ? 7.090 2.621 -6.245 1.00 95.56 76 LEU A O 1
ATOM 598 N N . PHE A 1 77 ? 8.477 0.998 -6.976 1.00 96.56 77 PHE A N 1
ATOM 599 C CA . PHE A 1 77 ? 9.558 1.323 -6.059 1.00 96.56 77 PHE A CA 1
ATOM 600 C C . PHE A 1 77 ? 10.294 2.584 -6.511 1.00 96.56 77 PHE A C 1
ATOM 602 O O . PHE A 1 77 ? 10.703 2.681 -7.664 1.00 96.56 77 PHE A O 1
ATOM 609 N N . ASN A 1 78 ? 10.486 3.503 -5.570 1.00 95.88 78 ASN A N 1
ATOM 610 C CA . ASN A 1 78 ? 11.607 4.435 -5.579 1.00 95.88 78 ASN A CA 1
ATOM 611 C C . ASN A 1 78 ? 12.719 3.876 -4.669 1.00 95.88 78 ASN A C 1
ATOM 613 O O . ASN A 1 78 ? 12.546 2.803 -4.076 1.00 95.88 78 ASN A O 1
ATOM 617 N N . LEU A 1 79 ? 13.842 4.587 -4.531 1.00 96.50 79 LEU A N 1
ATOM 618 C CA . LEU A 1 79 ? 14.968 4.099 -3.727 1.00 96.50 79 LEU A CA 1
ATOM 619 C C . LEU A 1 79 ? 14.576 3.815 -2.265 1.00 96.50 79 LEU A C 1
ATOM 621 O O . LEU A 1 79 ? 14.878 2.739 -1.751 1.00 96.50 79 LEU A O 1
ATOM 625 N N . ALA A 1 80 ? 13.861 4.737 -1.616 1.00 96.88 80 ALA A N 1
ATOM 626 C CA . ALA A 1 80 ? 13.481 4.606 -0.209 1.00 96.88 80 ALA A CA 1
ATOM 627 C C . ALA A 1 80 ? 12.574 3.387 0.047 1.00 96.88 80 ALA A C 1
ATOM 629 O O . ALA A 1 80 ? 12.808 2.617 0.980 1.00 96.88 80 ALA A O 1
ATOM 630 N N . GLU A 1 81 ? 11.565 3.170 -0.801 1.00 97.50 81 GLU A N 1
ATOM 631 C CA . GLU A 1 81 ? 10.648 2.030 -0.680 1.00 97.50 81 GLU A CA 1
ATOM 632 C C . GLU A 1 81 ? 11.364 0.703 -0.970 1.00 97.50 81 GLU A C 1
ATOM 634 O O . GLU A 1 81 ? 11.092 -0.301 -0.309 1.00 97.50 81 GLU A O 1
ATOM 639 N N . LEU A 1 82 ? 12.299 0.691 -1.931 1.00 97.69 82 LEU A N 1
ATOM 640 C CA . LEU A 1 82 ? 13.116 -0.487 -2.227 1.00 97.69 82 LEU A CA 1
ATOM 641 C C . LEU A 1 82 ? 14.012 -0.846 -1.035 1.00 97.69 82 LEU A C 1
ATOM 643 O O . LEU A 1 82 ? 14.038 -2.003 -0.622 1.00 97.69 82 LEU A O 1
ATOM 647 N N . GLN A 1 83 ? 14.702 0.139 -0.453 1.00 98.25 83 GLN A N 1
ATOM 648 C CA . GLN A 1 83 ? 15.537 -0.041 0.738 1.00 98.25 83 GLN A CA 1
ATOM 649 C C . GLN A 1 83 ? 14.717 -0.553 1.927 1.00 98.25 83 GLN A C 1
ATOM 651 O O . GLN A 1 83 ? 15.114 -1.525 2.570 1.00 98.25 83 GLN A O 1
ATOM 656 N N . ALA A 1 84 ? 13.544 0.034 2.185 1.00 98.00 84 ALA A N 1
ATOM 657 C CA . ALA A 1 84 ? 12.660 -0.401 3.263 1.00 98.00 84 ALA A CA 1
ATOM 658 C C . ALA A 1 84 ? 12.189 -1.855 3.076 1.00 98.00 84 ALA A C 1
ATOM 660 O O . ALA A 1 84 ? 12.237 -2.657 4.017 1.00 98.00 84 ALA A O 1
ATOM 661 N N . GLU A 1 85 ? 11.774 -2.225 1.861 1.00 97.81 85 GLU A N 1
ATOM 662 C CA . GLU A 1 85 ? 11.305 -3.581 1.576 1.00 97.81 85 GLU A CA 1
ATOM 663 C C . GLU A 1 85 ? 12.448 -4.605 1.642 1.00 97.81 85 GLU A C 1
ATOM 665 O O . GLU A 1 85 ? 12.270 -5.697 2.193 1.00 97.81 85 GLU A O 1
ATOM 670 N N . CYS A 1 86 ? 13.641 -4.251 1.158 1.00 98.06 86 CYS A N 1
ATOM 671 C CA . CYS A 1 86 ? 14.826 -5.100 1.238 1.00 98.06 86 CYS A CA 1
ATOM 672 C C . CYS A 1 86 ? 15.317 -5.290 2.678 1.00 98.06 86 CYS A C 1
ATOM 674 O O . CYS A 1 86 ? 15.577 -6.427 3.077 1.00 98.06 86 CYS A O 1
ATOM 676 N N . SER A 1 87 ? 15.352 -4.241 3.506 1.00 98.12 87 SER A N 1
ATOM 677 C CA . SER A 1 87 ? 15.647 -4.387 4.938 1.00 98.12 87 SER A CA 1
ATOM 678 C C . SER A 1 87 ? 14.622 -5.278 5.638 1.00 98.12 87 SER A C 1
ATOM 680 O O . SER A 1 87 ? 14.983 -6.119 6.464 1.00 98.12 87 SER A O 1
ATOM 682 N N . LYS A 1 88 ? 13.334 -5.168 5.287 1.00 98.12 88 LYS A N 1
ATOM 683 C CA . LYS A 1 88 ? 12.285 -6.018 5.862 1.00 98.12 88 LYS A CA 1
ATOM 684 C C . LYS A 1 88 ? 12.453 -7.488 5.473 1.00 98.12 88 LYS A C 1
ATOM 686 O O . LYS A 1 88 ? 12.382 -8.344 6.363 1.00 98.12 88 LYS A O 1
ATOM 691 N N . ARG A 1 89 ? 12.647 -7.777 4.181 1.00 97.38 89 ARG A N 1
ATOM 692 C CA . ARG A 1 89 ? 12.659 -9.141 3.619 1.00 97.38 89 ARG A CA 1
ATOM 693 C C . ARG A 1 89 ? 14.003 -9.842 3.733 1.00 97.38 89 ARG A C 1
ATOM 695 O O . ARG A 1 89 ? 14.043 -10.994 4.147 1.00 97.38 89 ARG A O 1
ATOM 702 N N . PHE A 1 90 ? 15.075 -9.155 3.361 1.00 97.19 90 PHE A N 1
ATOM 703 C CA . PHE A 1 90 ? 16.409 -9.735 3.199 1.00 97.19 90 PHE A CA 1
ATOM 704 C C . PHE A 1 90 ? 17.365 -9.375 4.335 1.00 97.19 90 PHE A C 1
ATOM 706 O O . PHE A 1 90 ? 18.447 -9.940 4.404 1.00 97.19 90 PHE A O 1
ATOM 713 N N . LYS A 1 91 ? 16.963 -8.476 5.245 1.00 97.75 91 LYS A N 1
ATOM 714 C CA . LYS A 1 91 ? 17.779 -8.025 6.387 1.00 97.75 91 LYS A CA 1
ATOM 715 C C . LYS A 1 91 ? 19.102 -7.359 5.980 1.00 97.75 91 LYS A C 1
ATOM 717 O O . LYS A 1 91 ? 20.037 -7.342 6.771 1.00 97.75 91 LYS A O 1
ATOM 722 N N . ILE A 1 92 ? 19.147 -6.776 4.782 1.00 98.06 92 ILE A N 1
ATOM 723 C CA . ILE A 1 92 ? 20.292 -6.007 4.277 1.00 98.06 92 ILE A CA 1
ATOM 724 C C . ILE A 1 92 ? 20.137 -4.514 4.576 1.00 98.06 92 ILE A C 1
ATOM 726 O O . ILE A 1 92 ? 19.016 -4.016 4.757 1.00 98.06 92 ILE A O 1
ATOM 730 N N . SER A 1 93 ? 21.259 -3.797 4.641 1.00 98.38 93 SER A N 1
ATOM 731 C CA . SER A 1 93 ? 21.258 -2.358 4.918 1.00 98.38 93 SER A CA 1
ATOM 732 C C . SER A 1 93 ? 20.746 -1.542 3.714 1.00 98.38 93 SER A C 1
ATOM 734 O O . SER A 1 93 ? 20.734 -2.033 2.575 1.00 98.38 93 SER A O 1
ATOM 736 N N . PRO A 1 94 ? 20.326 -0.280 3.926 1.00 98.06 94 PRO A N 1
ATOM 737 C CA . PRO A 1 94 ? 19.997 0.628 2.828 1.00 98.06 94 PRO A CA 1
ATOM 738 C C . PRO A 1 94 ? 21.153 0.816 1.831 1.00 98.06 94 PRO A C 1
ATOM 740 O O . PRO A 1 94 ? 20.912 0.835 0.622 1.00 98.06 94 PRO A O 1
ATOM 743 N N . ASP A 1 95 ? 22.393 0.891 2.323 1.00 98.19 95 ASP A N 1
ATOM 744 C CA . ASP A 1 95 ? 23.594 1.053 1.491 1.00 98.19 95 ASP A CA 1
ATOM 745 C C . ASP A 1 95 ? 23.871 -0.196 0.648 1.00 98.19 95 ASP A C 1
ATOM 747 O O . ASP A 1 95 ? 24.144 -0.093 -0.547 1.00 98.19 95 ASP A O 1
ATOM 751 N N . GLU A 1 96 ? 23.723 -1.386 1.235 1.00 98.44 96 GLU A N 1
ATOM 752 C CA . GLU A 1 96 ? 23.867 -2.654 0.515 1.00 98.44 96 GLU A CA 1
ATOM 753 C C . GLU A 1 96 ? 22.788 -2.808 -0.565 1.00 98.44 96 GLU A C 1
ATOM 755 O O . GLU A 1 96 ? 23.085 -3.191 -1.696 1.00 98.44 96 GLU A O 1
ATOM 760 N N . THR A 1 97 ? 21.543 -2.425 -0.260 1.00 98.25 97 THR A N 1
ATOM 761 C CA . THR A 1 97 ? 20.460 -2.406 -1.256 1.00 98.25 97 THR A CA 1
ATOM 762 C C . THR A 1 97 ? 20.794 -1.482 -2.426 1.00 98.25 97 THR A C 1
ATOM 764 O O . THR A 1 97 ? 20.589 -1.861 -3.580 1.00 98.25 97 THR A O 1
ATOM 767 N N . LEU A 1 98 ? 21.315 -0.280 -2.146 1.00 98.12 98 LEU A N 1
ATOM 768 C CA . LEU A 1 98 ? 21.713 0.669 -3.184 1.00 98.12 98 LEU A CA 1
ATOM 769 C C . LEU A 1 98 ? 22.854 0.110 -4.039 1.00 98.12 98 LEU A C 1
ATOM 771 O O . LEU A 1 98 ? 22.785 0.223 -5.261 1.00 98.12 98 LEU A O 1
ATOM 775 N N . GLN A 1 99 ? 23.858 -0.522 -3.426 1.00 98.38 99 GLN A N 1
ATOM 776 C CA . GLN A 1 99 ? 24.964 -1.138 -4.158 1.00 98.38 99 GLN A CA 1
ATOM 777 C C . GLN A 1 99 ? 24.464 -2.231 -5.112 1.00 98.38 99 GLN A C 1
ATOM 779 O O . GLN A 1 99 ? 24.763 -2.194 -6.301 1.00 98.38 99 GLN A O 1
ATOM 784 N N . VAL A 1 100 ? 23.631 -3.158 -4.630 1.00 98.19 100 VAL A N 1
ATOM 785 C CA . VAL A 1 100 ? 23.068 -4.229 -5.470 1.00 98.19 100 VAL A CA 1
ATOM 786 C C . VAL A 1 100 ? 22.200 -3.656 -6.593 1.00 98.19 100 VAL A C 1
ATOM 788 O O . VAL A 1 100 ? 22.284 -4.103 -7.737 1.00 98.19 100 VAL A O 1
ATOM 791 N N . ALA A 1 101 ? 21.370 -2.652 -6.302 1.00 97.75 101 ALA A N 1
ATOM 792 C CA . ALA A 1 101 ? 20.535 -2.010 -7.314 1.00 97.75 101 ALA A CA 1
ATOM 793 C C . ALA A 1 101 ? 21.372 -1.275 -8.379 1.00 97.75 101 ALA A C 1
ATOM 795 O O . ALA A 1 101 ? 21.033 -1.320 -9.563 1.00 97.75 101 ALA A O 1
ATOM 796 N N . GLN A 1 102 ? 22.476 -0.640 -7.974 1.00 97.69 102 GLN A N 1
ATOM 797 C CA . GLN A 1 102 ? 23.439 0.003 -8.867 1.00 97.69 102 GLN A CA 1
ATOM 798 C C . GLN A 1 102 ? 24.113 -1.026 -9.788 1.00 97.69 102 GLN A C 1
ATOM 800 O O . GLN A 1 102 ? 24.113 -0.839 -11.005 1.00 97.69 102 GLN A O 1
ATOM 805 N N . ASP A 1 103 ? 24.572 -2.156 -9.245 1.00 98.19 103 ASP A N 1
ATOM 806 C CA . ASP A 1 103 ? 25.179 -3.240 -10.026 1.00 98.19 103 ASP A CA 1
ATOM 807 C C . ASP A 1 103 ? 24.208 -3.811 -11.079 1.00 98.19 103 ASP A C 1
ATOM 809 O O . ASP A 1 103 ? 24.600 -4.144 -12.202 1.00 98.19 103 ASP A O 1
ATOM 813 N N . LEU A 1 104 ? 22.921 -3.946 -10.733 1.00 97.56 104 LEU A N 1
ATOM 814 C CA . LEU A 1 104 ? 21.878 -4.405 -11.659 1.00 97.56 104 LEU A CA 1
ATOM 815 C C . LEU A 1 104 ? 21.587 -3.374 -12.757 1.00 97.56 104 LEU A C 1
ATOM 817 O O . LEU A 1 104 ? 21.386 -3.751 -13.917 1.00 97.56 104 LEU A O 1
ATOM 821 N N . TYR A 1 105 ? 21.594 -2.087 -12.410 1.00 96.44 105 TYR A N 1
ATOM 822 C CA . TYR A 1 105 ? 21.419 -0.996 -13.364 1.00 96.44 105 TYR A CA 1
ATOM 823 C C . TYR A 1 105 ? 22.567 -0.941 -14.377 1.00 96.44 105 TYR A C 1
ATOM 825 O O . TYR A 1 105 ? 22.323 -0.881 -15.582 1.00 96.44 105 TYR A O 1
ATOM 833 N N . GLU A 1 106 ? 23.813 -1.061 -13.920 1.00 96.88 106 GLU A N 1
ATOM 834 C CA . GLU A 1 106 ? 25.002 -1.070 -14.785 1.00 96.88 106 GLU A CA 1
ATOM 835 C C . GLU A 1 106 ? 25.019 -2.275 -15.737 1.00 96.88 106 GLU A C 1
ATOM 837 O O . GLU A 1 106 ? 25.441 -2.172 -16.892 1.00 96.88 106 GLU A O 1
ATOM 842 N N . LYS A 1 107 ? 24.445 -3.402 -15.301 1.00 97.12 107 LYS A N 1
ATOM 843 C CA . LYS A 1 107 ? 24.190 -4.590 -16.134 1.00 97.12 107 LYS A CA 1
ATOM 844 C C . LYS A 1 107 ? 22.955 -4.466 -17.035 1.00 97.12 107 LYS A C 1
ATOM 846 O O . LYS A 1 107 ? 22.642 -5.408 -17.761 1.00 97.12 107 LYS A O 1
ATOM 851 N N . LYS A 1 108 ? 22.263 -3.321 -17.023 1.00 93.31 108 LYS A N 1
ATOM 852 C CA . LYS A 1 108 ? 21.045 -3.027 -17.801 1.00 93.31 108 LYS A CA 1
ATOM 853 C C . LYS A 1 108 ? 19.872 -3.965 -17.486 1.00 93.31 108 LYS A C 1
ATOM 855 O O . LYS A 1 108 ? 19.062 -4.267 -18.362 1.00 93.31 108 LYS A O 1
ATOM 860 N N . LEU A 1 109 ? 19.790 -4.440 -16.243 1.00 91.88 109 LEU A N 1
ATOM 861 C CA . LEU A 1 109 ? 18.714 -5.317 -15.764 1.00 91.88 109 LEU A CA 1
ATOM 862 C C . LEU A 1 109 ? 17.564 -4.533 -15.119 1.00 91.88 109 LEU A C 1
ATOM 864 O O . LEU A 1 109 ? 16.427 -5.001 -15.119 1.00 91.88 109 LEU A O 1
ATOM 868 N N . THR A 1 110 ? 17.847 -3.340 -14.598 1.00 93.19 110 THR A N 1
ATOM 869 C CA . THR A 1 110 ? 16.874 -2.436 -13.968 1.00 93.19 110 THR A CA 1
ATOM 870 C C . THR A 1 110 ? 17.001 -1.020 -14.534 1.00 93.19 110 THR A C 1
ATOM 872 O O . THR A 1 110 ? 17.945 -0.711 -15.259 1.00 93.19 110 THR A O 1
ATOM 875 N N . THR A 1 111 ? 16.038 -0.149 -14.227 1.00 91.12 111 THR A N 1
ATOM 876 C CA . THR A 1 111 ? 16.132 1.298 -14.485 1.00 91.12 111 THR A CA 1
ATOM 877 C C . THR A 1 111 ? 16.980 1.992 -13.417 1.00 91.12 111 THR A C 1
ATOM 879 O O . THR A 1 111 ? 17.365 1.361 -12.430 1.00 91.12 111 THR A O 1
ATOM 882 N N . TYR A 1 112 ? 17.273 3.281 -13.616 1.00 92.38 112 TYR A 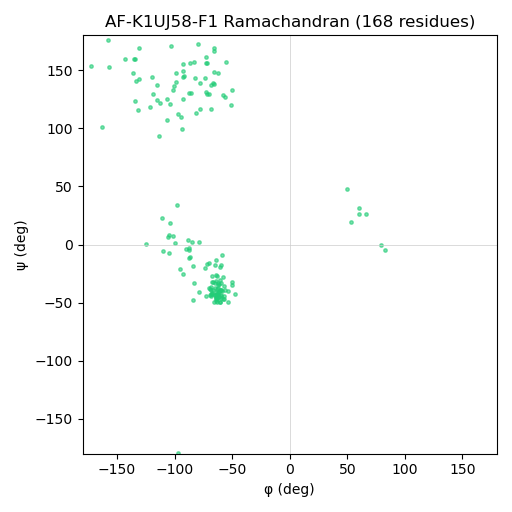N 1
ATOM 883 C CA . TYR A 1 112 ? 18.092 4.078 -12.701 1.00 92.38 112 TYR A CA 1
ATOM 884 C C . TYR A 1 112 ? 17.589 3.964 -11.245 1.00 92.38 112 TYR A C 1
ATOM 886 O O . TYR A 1 112 ? 16.427 4.287 -10.984 1.00 92.38 112 TYR A O 1
ATOM 894 N N . PRO A 1 113 ? 18.416 3.478 -10.297 1.00 93.06 113 PRO A N 1
ATOM 895 C CA . PRO A 1 113 ? 17.936 3.053 -8.983 1.00 93.06 113 PRO A CA 1
ATOM 896 C C . PRO A 1 113 ? 17.852 4.190 -7.958 1.00 93.06 113 PRO A C 1
ATOM 898 O O . PRO A 1 113 ? 17.277 3.993 -6.894 1.00 93.06 113 PRO A O 1
ATOM 901 N N . ARG A 1 114 ? 18.402 5.375 -8.259 1.00 93.06 114 ARG A N 1
ATOM 902 C CA . ARG A 1 114 ? 18.406 6.551 -7.366 1.00 93.06 114 ARG A CA 1
ATOM 903 C C . ARG A 1 114 ? 17.293 7.546 -7.699 1.00 93.06 114 ARG A C 1
ATOM 905 O O . ARG A 1 114 ? 17.486 8.751 -7.607 1.00 93.06 114 ARG A O 1
ATOM 912 N N . THR A 1 115 ? 16.152 7.039 -8.150 1.00 92.06 115 THR A N 1
ATOM 913 C CA . THR A 1 115 ? 14.983 7.860 -8.464 1.00 92.06 115 THR A CA 1
ATOM 914 C C . THR A 1 115 ? 14.048 7.953 -7.264 1.00 92.06 115 THR A C 1
ATOM 916 O O . THR A 1 115 ? 13.859 6.967 -6.546 1.00 92.06 115 THR A O 1
ATOM 919 N N . ASP A 1 116 ? 13.424 9.119 -7.096 1.00 93.31 116 ASP A N 1
ATOM 920 C CA . ASP A 1 116 ? 12.293 9.321 -6.185 1.00 93.31 116 ASP A CA 1
ATOM 921 C C . ASP A 1 116 ? 10.942 9.011 -6.855 1.00 93.31 116 ASP A C 1
ATOM 923 O O . ASP A 1 116 ? 9.915 8.883 -6.176 1.00 93.31 116 ASP A O 1
ATOM 927 N N . ALA A 1 117 ? 10.935 8.844 -8.183 1.00 94.62 117 ALA A N 1
ATOM 928 C CA . ALA A 1 117 ? 9.742 8.564 -8.964 1.00 94.62 117 ALA A CA 1
ATOM 929 C C . ALA A 1 117 ? 9.193 7.163 -8.662 1.00 94.62 117 ALA A C 1
ATOM 931 O O . ALA A 1 117 ? 9.917 6.173 -8.602 1.00 94.62 117 ALA A O 1
ATOM 932 N N . ARG A 1 118 ? 7.866 7.068 -8.529 1.00 95.81 118 ARG A N 1
ATOM 933 C CA . ARG A 1 118 ? 7.140 5.799 -8.321 1.00 95.81 118 ARG A CA 1
ATOM 934 C C . ARG A 1 118 ? 6.291 5.391 -9.530 1.00 95.81 118 ARG A C 1
ATOM 936 O O . ARG A 1 118 ? 5.302 4.664 -9.400 1.00 95.81 118 ARG A O 1
ATOM 943 N N . VAL A 1 119 ? 6.654 5.898 -10.702 1.00 96.25 119 VAL A N 1
ATOM 944 C CA . VAL A 1 119 ? 5.930 5.774 -11.975 1.00 96.25 119 VAL A CA 1
ATOM 945 C C . VAL A 1 119 ? 6.899 5.405 -13.099 1.00 96.25 119 VAL A C 1
ATOM 947 O O . VAL A 1 119 ? 8.103 5.614 -12.983 1.00 96.25 119 VAL A O 1
ATOM 950 N N . LEU A 1 120 ? 6.373 4.851 -14.190 1.00 95.00 120 LEU A N 1
ATOM 951 C CA . LEU A 1 120 ? 7.110 4.637 -15.436 1.00 95.00 120 LEU A CA 1
ATOM 952 C C . LEU A 1 120 ? 7.055 5.881 -16.318 1.00 95.00 120 LEU A C 1
ATOM 954 O O . LEU A 1 120 ? 6.081 6.636 -16.269 1.00 95.00 120 LEU A O 1
ATOM 958 N N . SER A 1 121 ? 8.037 6.012 -17.212 1.00 94.31 121 SER A N 1
ATOM 959 C CA . SER A 1 121 ? 7.886 6.884 -18.377 1.00 94.31 121 SER A CA 1
ATOM 960 C C . SER A 1 121 ? 6.934 6.244 -19.377 1.00 94.31 121 SER A C 1
ATOM 962 O O . SER A 1 121 ? 6.802 5.014 -19.438 1.00 94.31 121 SER A O 1
ATOM 964 N N . THR A 1 122 ? 6.310 7.056 -20.223 1.00 95.31 122 THR A N 1
ATOM 965 C CA . THR A 1 122 ? 5.466 6.566 -21.316 1.00 95.31 122 THR A CA 1
ATOM 966 C C . THR A 1 122 ? 6.243 5.623 -22.235 1.00 95.31 122 THR A C 1
ATOM 968 O O . THR A 1 122 ? 5.689 4.636 -22.721 1.00 95.31 122 THR A O 1
ATOM 971 N N . ALA A 1 123 ? 7.536 5.884 -22.452 1.00 92.50 123 ALA A N 1
ATOM 972 C CA . ALA A 1 123 ? 8.407 5.022 -23.247 1.00 92.50 123 ALA A CA 1
ATOM 973 C C . ALA A 1 123 ? 8.575 3.630 -22.614 1.00 92.50 123 ALA A C 1
ATOM 975 O O . ALA A 1 123 ? 8.350 2.621 -23.282 1.00 92.50 123 ALA A O 1
ATOM 976 N N . VAL A 1 124 ? 8.892 3.558 -21.315 1.00 92.31 124 VAL A N 1
ATOM 977 C CA . VAL A 1 124 ? 9.044 2.276 -20.603 1.00 92.31 124 VAL A CA 1
ATOM 978 C C . VAL A 1 124 ? 7.707 1.539 -20.500 1.00 92.31 124 VAL A C 1
ATOM 980 O O . VAL A 1 124 ? 7.654 0.323 -20.682 1.00 92.31 124 VAL A O 1
ATOM 983 N N . ALA A 1 125 ? 6.609 2.262 -20.265 1.00 95.12 125 ALA A N 1
ATOM 984 C CA . ALA A 1 125 ? 5.272 1.685 -20.178 1.00 95.12 125 ALA A CA 1
ATOM 985 C C . ALA A 1 125 ? 4.827 1.011 -21.487 1.00 95.12 125 ALA A C 1
ATOM 987 O O . ALA A 1 125 ? 4.165 -0.024 -21.439 1.00 95.12 125 ALA A O 1
ATOM 988 N N . LYS A 1 126 ? 5.212 1.546 -22.653 1.00 93.31 126 LYS A N 1
ATOM 989 C CA . LYS A 1 126 ? 4.920 0.931 -23.962 1.00 93.31 126 LYS A CA 1
ATOM 990 C C . LYS A 1 126 ? 5.654 -0.397 -24.171 1.00 93.31 126 LYS A C 1
ATOM 992 O O . LYS A 1 126 ? 5.101 -1.307 -24.779 1.00 93.31 126 LYS A O 1
ATOM 997 N N . GLU A 1 127 ? 6.854 -0.537 -23.614 1.00 93.00 127 GLU A N 1
ATOM 998 C CA . GLU A 1 127 ? 7.674 -1.752 -23.722 1.00 93.00 127 GLU A CA 1
ATOM 999 C C . GLU A 1 127 ? 7.409 -2.772 -22.594 1.00 93.00 127 GLU A C 1
ATOM 1001 O O . GLU A 1 127 ? 7.957 -3.877 -22.611 1.00 93.00 127 GLU A O 1
ATOM 1006 N N . ILE A 1 128 ? 6.556 -2.456 -21.609 1.00 94.00 128 ILE A N 1
ATOM 1007 C CA . ILE A 1 128 ? 6.399 -3.274 -20.393 1.00 94.00 128 ILE A CA 1
ATOM 1008 C C . ILE A 1 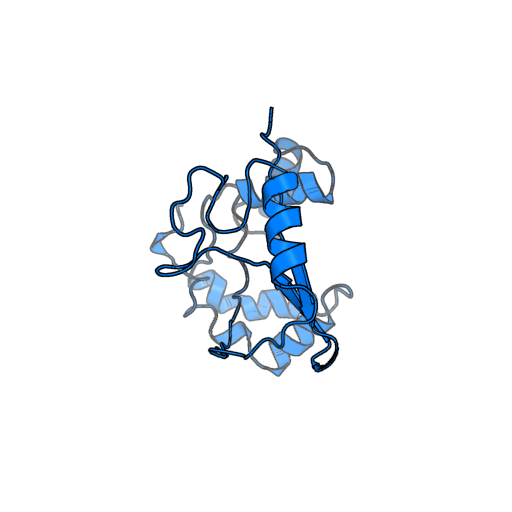128 ? 5.946 -4.710 -20.684 1.00 94.00 128 ILE A C 1
ATOM 1010 O O . ILE A 1 128 ? 6.379 -5.644 -20.010 1.00 94.00 128 ILE A O 1
ATOM 1014 N N . GLY A 1 129 ? 5.134 -4.908 -21.728 1.00 95.50 129 GLY A N 1
ATOM 1015 C CA . GLY A 1 129 ? 4.694 -6.237 -22.159 1.00 95.50 129 GLY A CA 1
ATOM 1016 C C . GLY A 1 129 ? 5.865 -7.145 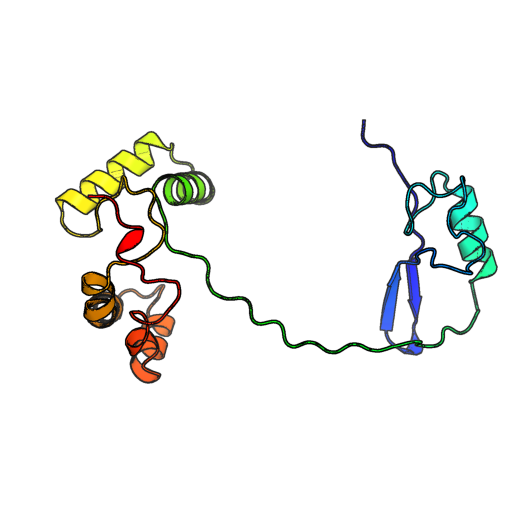-22.534 1.00 95.50 129 GLY A C 1
ATOM 1017 O O . GLY A 1 129 ? 5.894 -8.316 -22.154 1.00 95.50 129 GLY A O 1
ATOM 1018 N N . LYS A 1 130 ? 6.888 -6.593 -23.198 1.00 94.12 130 LYS A N 1
ATOM 1019 C CA . LYS A 1 130 ? 8.111 -7.322 -23.554 1.00 94.12 130 LYS A CA 1
ATOM 1020 C C . LYS A 1 130 ? 8.886 -7.735 -22.306 1.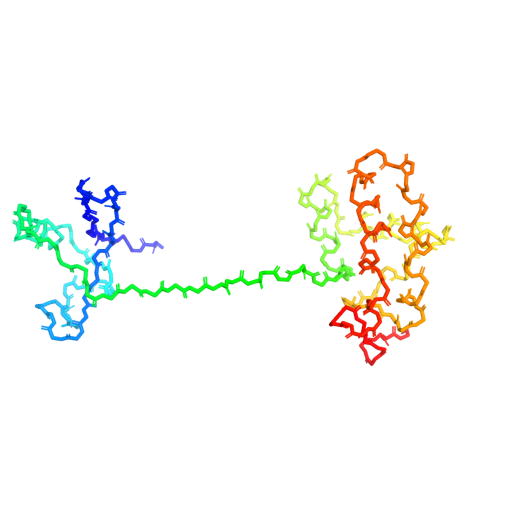00 94.12 130 LYS A C 1
ATOM 1022 O O . LYS A 1 130 ? 9.304 -8.888 -22.214 1.00 94.12 130 LYS A O 1
ATOM 1027 N N . ASN A 1 131 ? 9.020 -6.837 -21.331 1.00 92.50 131 ASN A N 1
ATOM 1028 C CA . ASN A 1 131 ? 9.703 -7.125 -20.068 1.00 92.50 131 ASN A CA 1
ATOM 1029 C C . ASN A 1 131 ? 8.977 -8.215 -19.267 1.00 92.50 131 ASN A C 1
ATOM 1031 O O . ASN A 1 131 ? 9.609 -9.178 -18.843 1.00 92.50 131 ASN A O 1
ATOM 1035 N N . ILE A 1 132 ? 7.649 -8.118 -19.143 1.00 95.00 132 ILE A N 1
ATOM 1036 C CA . ILE A 1 132 ? 6.822 -9.116 -18.448 1.00 95.00 132 ILE A CA 1
ATOM 1037 C C . ILE A 1 132 ? 6.901 -10.478 -19.149 1.00 95.00 132 ILE A C 1
ATOM 1039 O O . ILE A 1 132 ? 7.081 -11.497 -18.488 1.00 95.00 132 ILE A O 1
ATOM 1043 N N . SER A 1 133 ? 6.835 -10.514 -20.484 1.00 95.38 133 SER A N 1
ATOM 1044 C CA . SER A 1 133 ? 6.868 -11.774 -21.243 1.00 95.38 133 SER A CA 1
ATOM 1045 C C . SER A 1 133 ? 8.154 -12.585 -21.029 1.00 95.38 133 SER A C 1
ATOM 1047 O O . SER A 1 133 ? 8.118 -13.815 -21.034 1.00 95.38 133 SER A O 1
ATOM 1049 N N . ARG A 1 134 ? 9.285 -11.912 -20.775 1.00 93.38 134 ARG A N 1
ATOM 1050 C CA . ARG A 1 134 ? 10.585 -12.551 -20.511 1.00 93.38 134 ARG A CA 1
ATOM 1051 C C . ARG A 1 134 ? 10.640 -13.264 -19.160 1.00 93.38 134 ARG A C 1
ATOM 1053 O O . ARG A 1 134 ? 11.502 -14.113 -18.967 1.00 93.38 134 ARG A O 1
ATOM 1060 N N . LEU A 1 135 ? 9.702 -12.972 -18.259 1.00 94.31 135 LEU A N 1
ATOM 1061 C CA . LEU A 1 135 ? 9.579 -13.633 -16.960 1.00 94.31 135 LEU A CA 1
ATOM 1062 C C . LEU A 1 135 ? 8.777 -14.940 -17.025 1.00 94.31 135 LEU A C 1
ATOM 1064 O O . LEU A 1 135 ? 8.598 -15.588 -16.001 1.00 94.31 135 LEU A O 1
ATOM 1068 N N . LYS A 1 136 ? 8.316 -15.368 -18.210 1.00 93.50 136 LYS A N 1
ATOM 1069 C CA . LYS A 1 136 ? 7.527 -16.602 -18.369 1.00 93.50 136 LYS A CA 1
ATOM 1070 C C . LYS A 1 136 ? 8.256 -17.861 -17.873 1.00 93.50 136 LYS A C 1
ATOM 1072 O O . LYS A 1 136 ? 7.599 -18.808 -17.468 1.00 93.50 136 LYS A O 1
ATOM 1077 N N . GLY A 1 137 ? 9.591 -17.871 -17.901 1.00 93.25 137 GLY A N 1
ATOM 1078 C CA . GLY A 1 137 ? 10.409 -18.979 -17.393 1.00 93.25 137 GLY A CA 1
ATOM 1079 C C . GLY A 1 137 ? 10.754 -18.899 -15.901 1.00 93.25 137 GLY A C 1
ATOM 1080 O O . GLY A 1 137 ? 11.420 -19.796 -15.395 1.00 93.25 137 GLY A O 1
ATOM 1081 N N . TYR A 1 138 ? 10.352 -17.834 -15.200 1.00 94.69 138 TYR A N 1
ATOM 1082 C CA . TYR A 1 138 ? 10.619 -17.673 -13.774 1.00 94.69 138 TYR A CA 1
ATOM 1083 C C . TYR A 1 138 ? 9.430 -18.202 -12.965 1.00 94.69 138 TYR A C 1
ATOM 1085 O O . TYR A 1 138 ? 8.414 -17.522 -12.813 1.00 94.69 138 TYR A O 1
ATOM 1093 N N . GLU A 1 139 ? 9.571 -19.432 -12.465 1.00 96.38 139 GLU A N 1
ATOM 1094 C CA . GLU A 1 139 ? 8.515 -20.210 -11.793 1.00 96.38 139 GLU A CA 1
ATOM 1095 C C . GLU A 1 139 ? 7.737 -19.422 -10.717 1.00 96.38 139 GLU A C 1
ATOM 1097 O O . GLU A 1 139 ? 6.505 -19.411 -10.800 1.00 96.38 139 GLU A O 1
ATOM 1102 N N . PRO A 1 140 ? 8.375 -18.612 -9.840 1.00 96.00 140 PRO A N 1
ATOM 1103 C CA . PRO A 1 140 ? 7.659 -17.865 -8.803 1.00 96.00 140 PRO A CA 1
ATOM 1104 C C . PRO A 1 140 ? 6.620 -16.859 -9.314 1.00 96.00 140 PRO A C 1
ATOM 1106 O O . PRO A 1 140 ? 5.756 -16.426 -8.551 1.00 96.00 140 PRO A O 1
ATOM 1109 N N . VAL A 1 141 ? 6.704 -16.439 -10.583 1.00 96.25 141 VAL A N 1
ATOM 1110 C CA . VAL A 1 141 ? 5.765 -15.475 -11.182 1.00 96.25 141 VAL A CA 1
ATOM 1111 C C . VAL A 1 141 ? 5.084 -15.980 -12.451 1.00 96.25 141 VAL A C 1
ATOM 1113 O O . VAL A 1 141 ? 4.272 -15.252 -13.028 1.00 96.25 141 VAL A O 1
ATOM 1116 N N . GLN A 1 142 ? 5.371 -17.209 -12.884 1.00 96.69 142 GLN A N 1
ATOM 1117 C CA . GLN A 1 142 ? 4.927 -17.743 -14.172 1.00 96.69 142 GLN A CA 1
ATOM 1118 C C . GLN A 1 142 ? 3.407 -17.630 -14.354 1.00 96.69 142 GLN A C 1
ATOM 1120 O O . GLN A 1 142 ? 2.949 -17.088 -15.361 1.00 96.69 142 GLN A O 1
ATOM 1125 N N . GLY A 1 143 ? 2.619 -18.061 -13.363 1.00 96.94 143 GLY A N 1
ATOM 1126 C CA . GLY A 1 143 ? 1.154 -18.007 -13.440 1.00 96.94 143 GLY A CA 1
ATOM 1127 C C . GLY A 1 143 ? 0.602 -16.581 -13.578 1.00 96.94 143 GLY A C 1
ATOM 1128 O O . GLY A 1 143 ? -0.372 -16.351 -14.298 1.00 96.94 143 GLY A O 1
ATOM 1129 N N . PHE A 1 144 ? 1.253 -15.592 -12.953 1.00 96.56 144 PHE A N 1
ATOM 1130 C CA . PHE A 1 144 ? 0.877 -14.184 -13.113 1.00 96.56 144 PHE A CA 1
ATOM 1131 C C . PHE A 1 144 ? 1.200 -13.679 -14.518 1.00 96.56 144 PHE A C 1
ATOM 1133 O O . PHE A 1 144 ? 0.370 -13.005 -15.127 1.00 96.56 144 PHE A O 1
ATOM 1140 N N . VAL A 1 145 ? 2.375 -14.030 -15.047 1.00 97.19 145 VAL A N 1
ATOM 1141 C CA . VAL A 1 145 ? 2.794 -13.657 -16.404 1.00 97.19 145 VAL A CA 1
ATOM 1142 C C . VAL A 1 145 ? 1.826 -14.233 -17.432 1.00 97.19 145 VAL A C 1
ATOM 1144 O O . VAL A 1 145 ? 1.317 -13.493 -18.270 1.00 97.19 145 VAL A O 1
ATOM 1147 N N . GLU A 1 146 ? 1.506 -15.524 -17.348 1.00 96.62 146 GLU A N 1
ATOM 1148 C CA . GLU A 1 146 ? 0.573 -16.181 -18.269 1.00 96.62 146 GLU A CA 1
ATOM 1149 C C . GLU A 1 146 ? -0.793 -15.496 -18.282 1.00 96.62 146 GLU A C 1
ATOM 1151 O O . GLU A 1 146 ? -1.331 -15.203 -19.353 1.00 96.62 146 GLU A O 1
ATOM 1156 N N . ARG A 1 147 ? -1.320 -15.157 -17.102 1.00 96.88 147 ARG A N 1
ATOM 1157 C CA . ARG A 1 147 ? -2.577 -14.422 -16.976 1.00 96.88 147 ARG A CA 1
ATOM 1158 C C . ARG A 1 147 ? -2.495 -13.018 -17.579 1.00 96.88 147 ARG A C 1
ATOM 1160 O O . ARG A 1 147 ? -3.366 -12.653 -18.364 1.00 96.88 147 ARG A O 1
ATOM 1167 N N . ILE A 1 148 ? -1.455 -12.245 -17.253 1.00 96.12 148 ILE A N 1
ATOM 1168 C CA . ILE A 1 148 ? -1.254 -10.879 -17.771 1.00 96.12 148 ILE A CA 1
ATOM 1169 C C . ILE A 1 148 ? -1.177 -10.873 -19.300 1.00 96.12 148 ILE A C 1
ATOM 1171 O O . ILE A 1 148 ? -1.722 -9.969 -19.940 1.00 96.12 148 ILE A O 1
ATOM 1175 N N . MET A 1 149 ? -0.506 -11.868 -19.883 1.00 96.00 149 MET A N 1
ATOM 1176 C CA . MET A 1 149 ? -0.385 -11.996 -21.332 1.00 96.00 149 MET A CA 1
ATOM 1177 C C . MET A 1 149 ? -1.703 -12.449 -21.969 1.00 96.00 149 MET A C 1
ATOM 1179 O O . MET A 1 149 ? -2.114 -11.859 -22.963 1.00 96.00 149 MET A O 1
ATOM 1183 N N . LYS A 1 150 ? -2.396 -13.439 -21.385 1.00 96.75 150 LYS A N 1
ATOM 1184 C CA . LYS A 1 150 ? -3.678 -13.961 -21.893 1.00 96.75 150 LYS A CA 1
ATOM 1185 C C . LYS A 1 150 ? -4.802 -12.922 -21.853 1.00 96.75 150 LYS A C 1
ATOM 1187 O O . LYS A 1 150 ? -5.569 -12.820 -22.801 1.00 96.75 150 LYS A O 1
ATOM 1192 N N . GLU A 1 151 ? -4.912 -12.175 -20.757 1.00 96.75 151 GLU A N 1
ATOM 1193 C CA . GLU A 1 151 ? -5.961 -11.164 -20.549 1.00 96.75 151 GLU A CA 1
ATOM 1194 C C . GLU A 1 151 ? -5.578 -9.780 -21.108 1.00 96.75 151 GLU A C 1
ATOM 1196 O O . GLU A 1 151 ? -6.383 -8.853 -21.062 1.00 96.75 151 GLU A O 1
ATOM 1201 N N . GLY A 1 152 ? -4.353 -9.602 -21.620 1.00 95.50 152 GLY A N 1
ATOM 1202 C CA . GLY A 1 152 ? -3.903 -8.321 -22.172 1.00 95.50 152 GLY A CA 1
ATOM 1203 C C . GLY A 1 152 ? -3.773 -7.197 -21.134 1.00 95.50 152 GLY A C 1
ATOM 1204 O O . GLY A 1 152 ? -3.869 -6.018 -21.477 1.00 95.50 152 GLY A O 1
ATOM 1205 N N . LEU A 1 153 ? -3.541 -7.530 -19.857 1.00 93.75 153 LEU A N 1
ATOM 1206 C CA . LEU A 1 153 ? -3.549 -6.557 -18.748 1.00 93.75 153 LEU A CA 1
ATOM 1207 C C . LEU A 1 153 ? -2.434 -5.500 -18.846 1.00 93.75 153 LEU A C 1
ATOM 1209 O O . LEU A 1 153 ? -2.505 -4.455 -18.204 1.00 93.75 153 LEU A O 1
ATOM 1213 N N . HIS A 1 154 ? -1.409 -5.760 -19.655 1.00 94.25 154 HIS A N 1
ATOM 1214 C CA . HIS A 1 154 ? -0.258 -4.883 -19.844 1.00 94.25 154 HIS A CA 1
ATOM 1215 C C . HIS A 1 154 ? -0.491 -3.764 -20.878 1.00 94.25 154 HIS A C 1
ATOM 1217 O O . HIS A 1 154 ? 0.234 -2.772 -20.855 1.00 94.25 154 HIS A O 1
ATOM 1223 N N . TYR A 1 155 ? -1.496 -3.870 -21.760 1.00 93.44 155 TYR A N 1
ATOM 1224 C CA . TYR A 1 155 ? -1.648 -2.957 -22.907 1.00 93.44 155 TYR A CA 1
ATOM 1225 C C . TYR A 1 155 ? -1.928 -1.502 -22.529 1.00 93.44 155 TYR A C 1
ATOM 1227 O O . TYR A 1 155 ? -1.509 -0.584 -23.230 1.00 93.44 155 TYR A O 1
ATOM 1235 N N . ASN A 1 156 ? -2.639 -1.278 -21.425 1.00 93.31 156 ASN A N 1
ATOM 1236 C CA . ASN A 1 156 ? -3.105 0.056 -21.053 1.00 93.31 156 ASN A CA 1
ATOM 1237 C C . ASN A 1 156 ? -2.268 0.720 -19.957 1.00 93.31 156 ASN A C 1
ATOM 1239 O O . ASN A 1 156 ? -2.652 1.797 -19.514 1.00 93.31 156 ASN A O 1
ATOM 1243 N N . ILE A 1 157 ? -1.137 0.134 -19.536 1.00 94.88 157 ILE A N 1
ATOM 1244 C CA . ILE A 1 157 ? -0.321 0.667 -18.428 1.00 94.88 157 ILE A CA 1
ATOM 1245 C C . ILE A 1 157 ? 0.055 2.135 -18.654 1.00 94.88 157 ILE A C 1
ATOM 1247 O O . ILE A 1 157 ? -0.101 2.932 -17.732 1.00 94.88 157 ILE A O 1
ATOM 1251 N N . ALA A 1 158 ? 0.394 2.518 -19.889 1.00 95.06 158 ALA A N 1
ATOM 1252 C CA . ALA A 1 158 ? 0.735 3.897 -20.246 1.00 95.06 158 ALA A CA 1
ATOM 1253 C C . ALA A 1 158 ? -0.386 4.930 -19.994 1.00 95.06 158 ALA A C 1
ATOM 1255 O O . ALA A 1 158 ? -0.121 6.124 -19.970 1.00 95.06 158 ALA A O 1
ATOM 1256 N N . LYS A 1 159 ? -1.640 4.489 -19.824 1.00 94.50 159 LYS A N 1
ATOM 1257 C CA . LYS A 1 159 ? -2.812 5.339 -19.538 1.00 94.50 159 LYS A CA 1
ATOM 1258 C C . LYS A 1 159 ? -3.263 5.259 -18.075 1.00 94.50 159 LYS A C 1
ATOM 1260 O O . LYS A 1 159 ? -4.353 5.716 -17.736 1.00 94.50 159 LYS A O 1
ATOM 1265 N N . THR A 1 160 ? -2.485 4.608 -17.215 1.00 94.62 160 THR A N 1
ATOM 1266 C CA . THR A 1 160 ? -2.821 4.421 -15.798 1.00 94.62 160 THR A CA 1
ATOM 1267 C C . THR A 1 160 ? -2.026 5.370 -14.910 1.00 94.62 160 THR A C 1
ATOM 1269 O O . THR A 1 160 ? -1.044 5.967 -15.329 1.00 94.62 160 THR A O 1
ATOM 1272 N N . GLN A 1 161 ? -2.393 5.420 -13.629 1.00 94.56 161 GLN A N 1
ATOM 1273 C CA . GLN A 1 161 ? -1.644 6.134 -12.586 1.00 94.56 161 GLN A CA 1
ATOM 1274 C C . GLN A 1 161 ? -0.186 5.661 -12.400 1.00 94.56 161 GLN A C 1
ATOM 1276 O O . GLN A 1 161 ? 0.550 6.272 -11.634 1.00 94.56 161 GLN A O 1
ATOM 1281 N N . TYR A 1 162 ? 0.215 4.554 -13.036 1.00 96.06 162 TYR A N 1
ATOM 1282 C CA . TYR A 1 162 ? 1.573 4.012 -12.969 1.00 96.06 162 TYR A CA 1
ATOM 1283 C C . TYR A 1 162 ? 2.497 4.601 -14.046 1.00 96.06 162 TYR A C 1
ATOM 1285 O O . TYR A 1 162 ? 3.637 4.160 -14.164 1.00 96.06 162 TYR A O 1
ATOM 1293 N N . THR A 1 163 ? 2.028 5.557 -14.852 1.00 96.75 163 THR A N 1
ATOM 1294 C CA . THR A 1 163 ? 2.814 6.218 -15.902 1.00 96.75 163 THR A CA 1
ATOM 1295 C C . THR A 1 163 ? 2.603 7.724 -15.843 1.00 96.75 163 THR A C 1
ATOM 1297 O O . THR A 1 163 ? 1.464 8.181 -15.898 1.00 96.75 163 THR A O 1
ATOM 1300 N N . ASP A 1 164 ? 3.688 8.483 -15.700 1.00 96.19 164 ASP A N 1
ATOM 1301 C CA . ASP A 1 164 ? 3.653 9.946 -15.612 1.00 96.19 164 ASP A CA 1
ATOM 1302 C C . ASP A 1 164 ? 5.056 10.510 -15.886 1.00 96.19 164 ASP A C 1
ATOM 1304 O O . ASP A 1 164 ? 5.923 10.484 -15.013 1.00 96.19 164 ASP A O 1
ATOM 1308 N N . ASP A 1 165 ? 5.283 11.004 -17.108 1.00 94.12 165 ASP A N 1
ATOM 1309 C CA . ASP A 1 165 ? 6.584 11.546 -17.526 1.00 94.12 165 ASP A CA 1
ATOM 1310 C C . ASP A 1 165 ? 6.988 12.795 -16.723 1.00 94.12 165 ASP A C 1
ATOM 1312 O O . ASP A 1 165 ? 8.174 13.049 -16.549 1.00 94.12 165 ASP A O 1
ATOM 1316 N N . SER A 1 166 ? 6.024 13.551 -16.178 1.00 93.88 166 SER A N 1
ATOM 1317 C CA . SER A 1 166 ? 6.301 14.792 -15.434 1.00 93.88 166 SER A CA 1
ATOM 1318 C C . SER A 1 166 ? 6.944 14.557 -14.066 1.00 93.88 166 SER A C 1
ATOM 1320 O O . SER A 1 166 ? 7.493 15.479 -13.467 1.00 93.88 166 SER A O 1
ATOM 1322 N N . LYS A 1 167 ? 6.867 13.322 -13.557 1.00 88.69 167 LYS A N 1
ATOM 1323 C CA . LYS A 1 167 ? 7.400 12.930 -12.245 1.00 88.69 167 LYS A CA 1
ATOM 1324 C C . LYS A 1 167 ? 8.755 12.242 -12.323 1.00 88.69 167 LYS A C 1
ATOM 1326 O O . LYS A 1 167 ? 9.264 11.806 -11.293 1.00 88.69 167 LYS A O 1
ATOM 1331 N N . ILE A 1 168 ? 9.305 12.099 -13.521 1.00 84.06 168 ILE A N 1
ATOM 1332 C CA . ILE A 1 168 ? 10.595 11.461 -13.742 1.00 84.06 168 ILE A CA 1
ATOM 1333 C C . ILE A 1 168 ? 11.617 12.575 -13.841 1.00 84.06 168 ILE A C 1
ATOM 1335 O O . ILE A 1 168 ? 11.580 13.392 -14.755 1.00 84.06 168 ILE A O 1
ATOM 1339 N N . THR A 1 169 ? 12.490 12.627 -12.849 1.00 68.88 169 THR A N 1
ATOM 1340 C CA . THR A 1 169 ? 13.649 13.510 -12.844 1.00 68.88 169 THR A CA 1
ATOM 1341 C C . THR A 1 169 ? 14.792 12.809 -13.570 1.00 68.88 169 THR A C 1
ATOM 1343 O O . THR A 1 169 ? 15.058 11.641 -13.265 1.00 68.88 169 THR A O 1
ATOM 1346 N N . ASP A 1 170 ? 15.421 13.509 -14.518 1.00 54.22 170 ASP A N 1
ATOM 1347 C CA . ASP A 1 170 ? 16.694 13.099 -15.131 1.00 54.22 170 ASP A CA 1
ATOM 1348 C C . ASP A 1 170 ? 17.811 12.941 -14.083 1.00 54.22 170 ASP A C 1
ATOM 1350 O O . ASP A 1 170 ? 17.822 13.720 -13.097 1.00 54.22 170 ASP A O 1
#

Organism: NCBI:txid408170